Protein AF-A0AAQ4EFE5-F1 (afdb_monomer)

Foldseek 3Di:
DDPVVLVVVVVVCVVVVVDDDPVPCLDPVNVLCQLVVNDDDDDDDPLPPVLSCQVCLVVCVPSAAHEDDPDDSDDDDDDDDDDPPPDVVVVVVVVVVVVVCVVVCVVVVVSVVPGDDDSHRHDDPVCVVDPPCPPDDVVNCVVVVVVVVVVVVVVVVVVVVVVVVVVVVVVVD

Secondary structure (DSSP, 8-state):
--HHHHHHHHHHHHHTT----HHHHT-HHHHHHHHTTS----S-IIIIIHHHHHHHHHHHTTT--B---S--S----------TTS-HHHHHHHHHHHHHHHHTTHHHHHHHHHS--S---B--TTTTTTTT-----GGGGHHHHHHHHHHHHHHHHHHHHHHHHHHHHHH--

Organism: Amblyomma americanum (NCBI:txid6943)

Radius of gyration: 31.58 Å; Cα contacts (8 Å, |Δi|>4): 73; chains: 1; bounding box: 44×41×114 Å

pLDDT: mean 84.11, std 12.82, range [44.09, 97.25]

Solvent-accessible surface area (backbone atoms only — not comparable to full-atom values): 10813 Å² total; per-residue (Å²): 114,58,74,66,60,43,52,53,52,51,52,49,34,62,75,68,63,64,78,65,56,81,88,60,55,85,32,72,67,50,56,48,32,37,61,72,68,73,47,81,88,90,68,64,56,88,70,55,48,51,41,53,49,38,69,50,23,81,82,44,68,90,69,56,59,48,78,79,76,88,76,59,79,71,86,85,79,94,71,90,85,75,62,95,85,51,58,69,66,60,53,47,54,50,51,55,50,51,48,50,36,55,79,69,42,50,54,62,51,50,55,56,69,76,39,70,72,91,61,75,48,48,63,56,90,69,56,75,79,56,93,79,66,75,78,81,47,73,76,78,46,44,66,59,54,54,52,51,52,51,53,52,52,52,53,50,51,51,51,50,51,49,52,51,50,53,50,49,56,68,73,76,109

Sequence (173 aa):
MGHESYLAVYDQVRRTGGELHPTEIYTESNFRDVLERKAVMLQEEKGTLEDQVRRNCPAYMGQGFFYFSEESLGTLVFAWVARKDFDPIIHREMNDRVRWLVDTGLVDFFMRDVSPGPNECWLRRGDKSGIDGRMLHFEDLESVFVLYTLLLQFAFAAFLLECLGAAFAKCCG

Structure (mmCIF, N/CA/C/O backbone):
data_AF-A0AAQ4EFE5-F1
#
_entry.id   AF-A0AAQ4EFE5-F1
#
loop_
_atom_site.group_PDB
_atom_site.id
_atom_site.type_symbol
_atom_site.label_atom_id
_atom_site.label_alt_id
_atom_site.label_comp_id
_atom_site.label_asym_id
_atom_site.label_entity_id
_atom_site.label_seq_id
_atom_site.pdbx_PDB_ins_code
_atom_site.Cartn_x
_atom_site.Cartn_y
_atom_site.Cartn_z
_atom_site.occupancy
_atom_site.B_iso_or_equiv
_atom_site.auth_seq_id
_atom_site.auth_comp_id
_atom_site.auth_asym_id
_atom_site.auth_atom_id
_atom_site.pdbx_PDB_model_num
ATOM 1 N N . MET A 1 1 ? 16.464 -2.752 3.377 1.00 59.06 1 MET A N 1
ATOM 2 C CA . MET A 1 1 ? 16.385 -4.158 3.819 1.00 59.06 1 MET A CA 1
ATOM 3 C C . MET A 1 1 ? 17.484 -4.959 3.114 1.00 59.06 1 MET A C 1
ATOM 5 O O . MET A 1 1 ? 17.806 -4.623 1.980 1.00 59.06 1 MET A O 1
ATOM 9 N N . GLY A 1 2 ? 18.133 -5.914 3.787 1.00 74.50 2 GLY A N 1
ATOM 10 C CA . GLY A 1 2 ? 19.222 -6.715 3.204 1.00 74.50 2 GLY A CA 1
ATOM 11 C C . GLY A 1 2 ? 18.706 -7.858 2.320 1.00 74.50 2 GLY A C 1
ATOM 12 O O . GLY A 1 2 ? 17.571 -8.300 2.487 1.00 74.50 2 GLY A O 1
ATOM 13 N N . HIS A 1 3 ? 19.543 -8.354 1.402 1.00 77.62 3 HIS A N 1
ATOM 14 C CA . HIS A 1 3 ? 19.218 -9.468 0.494 1.00 77.62 3 HIS A CA 1
ATOM 15 C C . HIS A 1 3 ? 18.703 -10.719 1.235 1.00 77.62 3 HIS A C 1
ATOM 17 O O . HIS A 1 3 ? 17.785 -11.385 0.766 1.00 77.62 3 HIS A O 1
ATOM 23 N N . GLU A 1 4 ? 19.233 -10.994 2.427 1.00 84.00 4 GLU A N 1
ATOM 24 C CA . GLU A 1 4 ? 18.839 -12.140 3.257 1.00 84.00 4 GLU A CA 1
ATOM 25 C C . GLU A 1 4 ? 17.388 -12.062 3.751 1.00 84.00 4 GLU A C 1
ATOM 27 O O . GLU A 1 4 ? 16.676 -13.063 3.732 1.00 84.00 4 GLU A O 1
ATOM 32 N N . SER A 1 5 ? 16.911 -10.877 4.145 1.00 83.50 5 SER A N 1
ATOM 33 C CA . SER A 1 5 ? 15.529 -10.700 4.611 1.00 83.50 5 SER A CA 1
ATOM 34 C C . SER A 1 5 ? 14.526 -10.897 3.476 1.00 83.50 5 SER A C 1
ATOM 36 O O . SER A 1 5 ? 13.475 -11.497 3.682 1.00 83.50 5 SER A O 1
ATOM 38 N N . TYR A 1 6 ? 14.868 -10.443 2.266 1.00 84.75 6 TYR A N 1
ATOM 39 C CA . TYR A 1 6 ? 14.053 -10.689 1.078 1.00 84.75 6 TYR A CA 1
ATOM 40 C C . TYR A 1 6 ? 13.916 -12.190 0.801 1.00 84.75 6 TYR A C 1
ATOM 42 O O . TYR A 1 6 ? 12.803 -12.677 0.614 1.00 84.75 6 TYR A O 1
ATOM 50 N N . LEU A 1 7 ? 15.029 -12.931 0.829 1.00 89.19 7 LEU A N 1
ATOM 51 C CA . LEU A 1 7 ? 15.014 -14.381 0.623 1.00 89.19 7 LEU A CA 1
ATOM 52 C C . LEU A 1 7 ? 14.191 -15.100 1.697 1.00 89.19 7 LEU A C 1
ATOM 54 O O . LEU A 1 7 ? 13.424 -15.997 1.366 1.00 89.19 7 LEU A O 1
ATOM 58 N N . ALA A 1 8 ? 14.288 -14.672 2.958 1.00 90.88 8 ALA A N 1
ATOM 59 C CA . ALA A 1 8 ? 13.497 -15.243 4.045 1.00 90.88 8 ALA A CA 1
ATOM 60 C C . ALA A 1 8 ? 11.984 -15.050 3.834 1.00 90.88 8 ALA A C 1
ATOM 62 O O . ALA A 1 8 ? 11.212 -15.996 3.999 1.00 90.88 8 ALA A O 1
ATOM 63 N N . VAL A 1 9 ? 11.559 -13.848 3.429 1.00 88.62 9 VAL A N 1
ATOM 64 C CA . VAL A 1 9 ? 10.150 -13.567 3.112 1.00 88.62 9 VAL A CA 1
ATOM 65 C C . VAL A 1 9 ? 9.703 -14.368 1.891 1.00 88.62 9 VAL A C 1
ATOM 67 O O . VAL A 1 9 ? 8.632 -14.971 1.912 1.00 88.62 9 VAL A O 1
ATOM 70 N N . TYR A 1 10 ? 10.528 -14.429 0.846 1.00 89.88 10 TYR A N 1
ATOM 71 C CA . TYR A 1 10 ? 10.220 -15.192 -0.360 1.00 89.88 10 TYR A CA 1
ATOM 72 C C . TYR A 1 10 ? 10.064 -16.694 -0.071 1.00 89.88 10 TYR A C 1
ATOM 74 O O . TYR A 1 10 ? 9.098 -17.321 -0.507 1.00 89.88 10 TYR A O 1
ATOM 82 N N . ASP A 1 11 ? 10.952 -17.268 0.741 1.00 93.75 11 ASP A N 1
ATOM 83 C CA . ASP A 1 11 ? 10.847 -18.657 1.187 1.00 93.75 11 ASP A CA 1
ATOM 84 C C . ASP A 1 11 ? 9.572 -18.905 1.996 1.00 93.75 11 ASP A C 1
ATOM 86 O O . ASP A 1 11 ? 8.938 -19.952 1.845 1.00 93.75 11 ASP A O 1
ATOM 90 N N . GLN A 1 12 ? 9.170 -17.954 2.841 1.00 91.94 12 GLN A N 1
ATOM 91 C CA . GLN A 1 12 ? 7.917 -18.047 3.582 1.00 91.94 12 GLN A CA 1
ATOM 92 C C . GLN A 1 12 ? 6.713 -18.069 2.635 1.00 91.94 12 GLN A C 1
ATOM 94 O O . GLN A 1 12 ? 5.880 -18.964 2.766 1.00 91.94 12 GLN A O 1
ATOM 99 N N . VAL A 1 13 ? 6.662 -17.165 1.651 1.00 92.12 13 VAL A N 1
ATOM 100 C CA . VAL A 1 13 ? 5.598 -17.123 0.632 1.00 92.12 13 VAL A CA 1
ATOM 101 C C . VAL A 1 13 ? 5.497 -18.458 -0.106 1.00 92.12 13 VAL A C 1
ATOM 103 O O . VAL A 1 13 ? 4.403 -19.003 -0.253 1.00 92.12 13 VAL A O 1
ATOM 106 N N . ARG A 1 14 ? 6.633 -19.038 -0.509 1.00 93.44 14 ARG A N 1
ATOM 107 C CA . ARG A 1 14 ? 6.655 -20.347 -1.175 1.00 93.44 14 ARG A CA 1
ATOM 108 C C . ARG A 1 14 ? 6.153 -21.474 -0.278 1.00 93.44 14 ARG A C 1
ATOM 110 O O . ARG A 1 14 ? 5.395 -22.323 -0.739 1.00 93.44 14 ARG A O 1
ATOM 117 N N . ARG A 1 15 ? 6.560 -21.500 0.996 1.00 94.12 15 ARG A N 1
ATOM 118 C CA . ARG A 1 15 ? 6.137 -22.536 1.958 1.00 94.12 15 ARG A CA 1
ATOM 119 C C . ARG A 1 15 ? 4.647 -22.472 2.269 1.00 94.12 15 ARG A C 1
ATOM 121 O O . ARG A 1 15 ? 4.043 -23.517 2.483 1.00 94.12 15 ARG A O 1
ATOM 128 N N . THR A 1 16 ? 4.065 -21.276 2.302 1.00 91.00 16 THR A N 1
ATOM 129 C CA . THR A 1 16 ? 2.635 -21.088 2.581 1.00 91.00 16 THR A CA 1
ATOM 130 C C . THR A 1 16 ? 1.762 -21.145 1.329 1.00 91.00 16 THR A C 1
ATOM 132 O O . THR A 1 16 ? 0.553 -20.991 1.451 1.00 91.00 16 THR A O 1
ATOM 135 N N . GLY A 1 17 ? 2.342 -21.341 0.137 1.00 89.44 17 GLY A N 1
ATOM 136 C CA . GLY A 1 17 ? 1.594 -21.288 -1.123 1.00 89.44 17 GLY A CA 1
ATOM 137 C C . GLY A 1 17 ? 0.971 -19.913 -1.382 1.00 89.44 17 GLY A C 1
ATOM 138 O O . GLY A 1 17 ? -0.107 -19.829 -1.952 1.00 89.44 17 GLY A O 1
ATOM 139 N N . GLY A 1 18 ? 1.622 -18.840 -0.921 1.00 88.88 18 GLY A N 1
ATOM 140 C CA . GLY A 1 18 ? 1.111 -17.468 -1.007 1.00 88.88 18 GLY A CA 1
ATOM 141 C C . GLY A 1 18 ? 1.285 -16.803 -2.376 1.00 88.88 18 GLY A C 1
ATOM 142 O O . GLY A 1 18 ? 0.922 -15.640 -2.530 1.00 88.88 18 GLY A O 1
ATOM 143 N N . GLU A 1 19 ? 1.864 -17.499 -3.357 1.00 91.25 19 GLU A N 1
ATOM 144 C CA . GLU A 1 19 ? 1.934 -17.013 -4.736 1.00 91.25 19 GLU A CA 1
ATOM 145 C C . GLU A 1 19 ? 0.552 -17.149 -5.388 1.00 91.25 19 GLU A C 1
ATOM 147 O O . GLU A 1 19 ? 0.050 -18.255 -5.578 1.00 91.25 19 GLU A O 1
ATOM 152 N N . LEU A 1 20 ? -0.059 -16.016 -5.728 1.00 89.75 20 LEU A N 1
ATOM 153 C CA . LEU A 1 20 ? -1.380 -15.948 -6.351 1.00 89.75 20 LEU A CA 1
ATOM 154 C C . LEU A 1 20 ? -1.283 -15.342 -7.750 1.00 89.75 20 LEU A C 1
ATOM 156 O O . LEU A 1 20 ? -0.446 -14.470 -8.007 1.00 89.75 20 LEU A O 1
ATOM 160 N N . HIS A 1 21 ? -2.172 -15.761 -8.653 1.00 88.62 21 HIS A N 1
ATOM 161 C CA . HIS A 1 21 ? -2.272 -15.128 -9.964 1.00 88.62 21 HIS A CA 1
ATOM 162 C C . HIS A 1 21 ? -2.773 -13.677 -9.808 1.00 88.62 21 HIS A C 1
ATOM 164 O O . HIS A 1 21 ? -3.626 -13.429 -8.955 1.00 88.62 21 HIS A O 1
ATOM 170 N N . PRO A 1 22 ? -2.334 -12.700 -10.631 1.00 81.88 22 PRO A N 1
ATOM 171 C CA . PRO A 1 22 ? -2.746 -11.297 -10.484 1.00 81.88 22 PRO A CA 1
ATOM 172 C C . PRO A 1 22 ? -4.262 -11.060 -10.414 1.00 81.88 22 PRO A C 1
ATOM 174 O O . PRO A 1 22 ? -4.717 -10.153 -9.723 1.00 81.88 22 PRO A O 1
ATOM 177 N N . THR A 1 23 ? -5.053 -11.896 -11.090 1.00 85.69 23 THR A N 1
ATOM 178 C CA . THR A 1 23 ? -6.527 -11.836 -11.068 1.00 85.69 23 THR A CA 1
ATOM 179 C C . THR A 1 23 ? -7.149 -12.331 -9.762 1.00 85.69 23 THR A C 1
ATOM 181 O O . THR A 1 23 ? -8.320 -12.073 -9.513 1.00 85.69 23 THR A O 1
ATOM 184 N N . GLU A 1 24 ? -6.396 -13.064 -8.946 1.00 89.81 24 GLU A N 1
ATOM 185 C CA . GLU A 1 24 ? -6.853 -13.685 -7.699 1.00 89.81 24 GLU A CA 1
ATOM 186 C C . GLU A 1 24 ? -6.416 -12.890 -6.465 1.00 89.81 24 GLU A C 1
ATOM 188 O O . GLU A 1 24 ? -7.036 -13.016 -5.412 1.00 89.81 24 GLU A O 1
ATOM 193 N N . ILE A 1 25 ? -5.384 -12.044 -6.587 1.00 91.31 25 ILE A N 1
ATOM 194 C CA . ILE A 1 25 ? -4.834 -11.252 -5.475 1.00 91.31 25 ILE A CA 1
ATOM 195 C C . ILE A 1 25 ? -5.897 -10.315 -4.894 1.00 91.31 25 ILE A C 1
ATOM 197 O O . ILE A 1 25 ? -6.128 -10.328 -3.686 1.00 91.31 25 ILE A O 1
ATOM 201 N N . TYR A 1 26 ? -6.569 -9.539 -5.747 1.00 90.88 26 TYR A N 1
ATOM 202 C CA . TYR A 1 26 ? -7.501 -8.475 -5.351 1.00 90.88 26 TYR A CA 1
ATOM 203 C C . TYR A 1 26 ? -8.957 -8.953 -5.303 1.00 90.88 26 TYR A C 1
ATOM 205 O O . TYR A 1 26 ? -9.862 -8.312 -5.832 1.00 90.88 26 TYR A O 1
ATOM 213 N N . THR A 1 27 ? -9.179 -10.114 -4.694 1.00 92.31 27 THR A N 1
ATOM 214 C CA . THR A 1 27 ? -10.516 -10.675 -4.471 1.00 92.31 27 THR A CA 1
ATOM 215 C C . THR A 1 27 ? -11.088 -10.223 -3.133 1.00 92.31 27 THR A C 1
ATOM 217 O O . THR A 1 27 ? -10.354 -9.863 -2.209 1.00 92.31 27 THR A O 1
ATOM 220 N N . GLU A 1 28 ? -12.416 -10.268 -3.006 1.00 91.69 28 GLU A N 1
ATOM 221 C CA . GLU A 1 28 ? -13.095 -9.891 -1.763 1.00 91.69 28 GLU A CA 1
ATOM 222 C C . GLU A 1 28 ? -12.635 -10.730 -0.566 1.00 91.69 28 GLU A C 1
ATOM 224 O O . GLU A 1 28 ? -12.393 -10.193 0.516 1.00 91.69 28 GLU A O 1
ATOM 229 N N . SER A 1 29 ? -12.451 -12.037 -0.775 1.00 93.12 29 SER A N 1
ATOM 230 C CA . SER A 1 29 ? -11.949 -12.948 0.255 1.00 93.12 29 SER A CA 1
ATOM 231 C C . SER A 1 29 ? -10.590 -12.504 0.786 1.00 93.12 29 SER A C 1
ATOM 233 O O . SER A 1 29 ? -10.408 -12.414 1.995 1.00 93.12 29 SER A O 1
ATOM 235 N N . ASN A 1 30 ? -9.664 -12.138 -0.101 1.00 93.44 30 ASN A N 1
ATOM 236 C CA . ASN A 1 30 ? -8.311 -11.775 0.304 1.00 93.44 30 ASN A CA 1
ATOM 237 C C . ASN A 1 30 ? -8.267 -10.419 1.013 1.00 93.44 30 ASN A C 1
ATOM 239 O O . ASN A 1 30 ? -7.543 -10.263 1.993 1.00 93.44 30 ASN A O 1
ATOM 243 N N . PHE A 1 31 ? -9.049 -9.434 0.558 1.00 93.00 31 PHE A N 1
ATOM 244 C CA . PHE A 1 31 ? -9.170 -8.160 1.273 1.00 93.00 31 PHE A CA 1
ATOM 245 C C . PHE A 1 31 ? -9.747 -8.355 2.677 1.00 93.00 31 PHE A C 1
ATOM 247 O O . PHE A 1 31 ? -9.256 -7.748 3.630 1.00 93.00 31 PHE A O 1
ATOM 254 N N . ARG A 1 32 ? -10.742 -9.236 2.821 1.00 92.94 32 ARG A N 1
ATOM 255 C CA . ARG A 1 32 ? -11.310 -9.584 4.123 1.00 92.94 32 ARG A CA 1
ATOM 256 C C . ARG A 1 32 ? -10.289 -10.274 5.022 1.00 92.94 32 ARG A C 1
ATOM 258 O O . ARG A 1 32 ? -10.137 -9.868 6.169 1.00 92.94 32 ARG A O 1
ATOM 265 N N . ASP A 1 33 ? -9.534 -11.236 4.500 1.00 93.88 33 ASP A N 1
ATOM 266 C CA . ASP A 1 33 ? -8.477 -11.909 5.260 1.00 93.88 33 ASP A CA 1
ATOM 267 C C . ASP A 1 33 ? -7.390 -10.931 5.734 1.00 93.88 33 ASP A C 1
ATOM 269 O O . ASP A 1 33 ? -6.856 -11.083 6.835 1.00 93.88 33 ASP A O 1
ATOM 273 N N . VAL A 1 34 ? -7.086 -9.888 4.953 1.00 93.19 34 VAL A N 1
ATOM 274 C CA . VAL A 1 34 ? -6.186 -8.804 5.381 1.00 93.19 34 VAL A CA 1
ATOM 275 C C . VAL A 1 34 ? -6.802 -7.978 6.515 1.00 93.19 34 VAL A C 1
ATOM 277 O O . VAL A 1 34 ? -6.137 -7.745 7.526 1.00 93.19 34 VAL A O 1
ATOM 280 N N . LEU A 1 35 ? -8.067 -7.564 6.395 1.00 91.62 35 LEU A N 1
ATOM 281 C CA . LEU A 1 35 ? -8.764 -6.792 7.437 1.00 91.62 35 LEU A CA 1
ATOM 282 C C . LEU A 1 35 ? -8.908 -7.581 8.749 1.00 91.62 35 LEU A C 1
ATOM 284 O O . LEU A 1 35 ? -8.750 -7.026 9.837 1.00 91.62 35 LEU A O 1
ATOM 288 N N . GLU A 1 36 ? -9.125 -8.890 8.648 1.00 92.44 36 GLU A N 1
ATOM 289 C CA . GLU A 1 36 ? -9.201 -9.823 9.775 1.00 92.44 36 GLU A CA 1
ATOM 290 C C . GLU A 1 36 ? -7.820 -10.243 10.313 1.00 92.44 36 GLU A C 1
ATOM 292 O O . GLU A 1 36 ? -7.738 -11.059 11.233 1.00 92.44 36 GLU A O 1
ATOM 297 N N . ARG A 1 37 ? -6.726 -9.677 9.778 1.00 91.00 37 ARG A N 1
ATOM 298 C CA . ARG A 1 37 ? -5.331 -9.954 10.175 1.00 91.00 37 ARG A CA 1
ATOM 299 C C . ARG A 1 37 ? -4.910 -11.418 9.994 1.00 91.00 37 ARG A C 1
ATOM 301 O O . ARG A 1 37 ? -4.013 -11.896 10.688 1.00 91.00 37 ARG A O 1
ATOM 308 N N . LYS A 1 38 ? -5.550 -12.132 9.069 1.00 93.00 38 LYS A N 1
ATOM 309 C CA . LYS A 1 38 ? -5.239 -13.521 8.698 1.00 93.00 38 LYS A CA 1
ATOM 310 C C . LYS A 1 38 ? -4.225 -13.608 7.561 1.00 93.00 38 LYS A C 1
ATOM 312 O O . LYS A 1 38 ? -3.509 -14.601 7.466 1.00 93.00 38 LYS A O 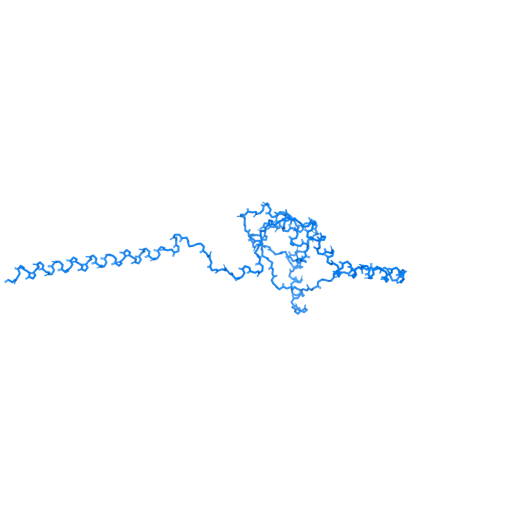1
ATOM 317 N N . ALA A 1 39 ? -4.153 -12.576 6.724 1.00 92.31 39 ALA A N 1
ATOM 318 C CA . ALA A 1 39 ? -3.256 -12.513 5.579 1.00 92.31 39 ALA A CA 1
ATOM 319 C C . ALA A 1 39 ? -2.552 -11.154 5.472 1.00 92.31 39 ALA A C 1
ATOM 321 O O . ALA A 1 39 ? -2.977 -10.154 6.049 1.00 92.31 39 ALA A O 1
ATOM 322 N N . VAL A 1 40 ? -1.469 -11.125 4.694 1.00 91.12 40 VAL A N 1
ATOM 323 C CA . VAL A 1 40 ? -0.756 -9.906 4.301 1.00 91.12 40 VAL A CA 1
ATOM 324 C C . VAL A 1 40 ? -0.584 -9.934 2.789 1.00 91.12 40 VAL A C 1
ATOM 326 O O . VAL A 1 40 ? -0.185 -10.954 2.230 1.00 91.12 40 VAL A O 1
ATOM 329 N N . MET A 1 41 ? -0.867 -8.814 2.126 1.00 91.75 41 MET A N 1
ATOM 330 C CA . MET A 1 41 ? -0.594 -8.647 0.700 1.00 91.75 41 MET A CA 1
ATOM 331 C C . MET A 1 41 ? 0.810 -8.076 0.507 1.00 91.75 41 MET A C 1
ATOM 333 O O . MET A 1 41 ? 1.115 -6.983 0.979 1.00 91.75 41 MET A O 1
ATOM 337 N N . LEU A 1 4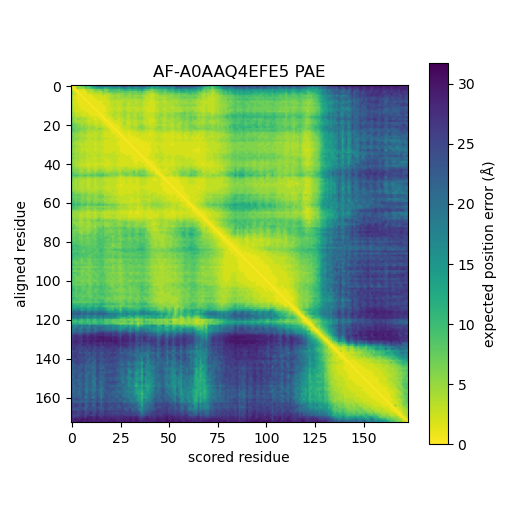2 ? 1.658 -8.815 -0.208 1.00 90.00 42 LEU A N 1
ATOM 338 C CA . LEU A 1 42 ? 2.990 -8.368 -0.607 1.00 90.00 42 LEU A CA 1
ATOM 339 C C . LEU A 1 42 ? 2.944 -7.915 -2.064 1.00 90.00 42 LEU A C 1
ATOM 341 O O . LEU A 1 42 ? 2.930 -8.741 -2.974 1.00 90.00 42 LEU A O 1
ATOM 345 N N . GLN A 1 43 ? 2.884 -6.604 -2.277 1.00 88.94 43 GLN A N 1
ATOM 346 C CA . GLN A 1 43 ? 2.799 -5.996 -3.600 1.00 88.94 43 GLN A CA 1
ATOM 347 C C . GLN A 1 43 ? 3.528 -4.655 -3.654 1.00 88.94 43 GLN A C 1
ATOM 349 O O . GLN A 1 43 ? 3.905 -4.082 -2.631 1.00 88.94 43 GLN A O 1
ATOM 354 N N . GLU A 1 44 ? 3.710 -4.169 -4.877 1.00 85.81 44 GLU A N 1
ATOM 355 C CA . GLU A 1 44 ? 4.100 -2.791 -5.150 1.00 85.81 44 GLU A CA 1
ATOM 356 C C . GLU A 1 44 ? 3.045 -1.837 -4.550 1.00 85.81 44 GLU A C 1
ATOM 358 O O . GLU A 1 44 ? 1.854 -1.921 -4.863 1.00 85.81 44 GLU A O 1
ATOM 363 N N . GLU A 1 45 ? 3.481 -0.989 -3.613 1.00 80.56 45 GLU A N 1
ATOM 364 C CA . GLU A 1 45 ? 2.599 -0.116 -2.829 1.00 80.56 45 GLU A CA 1
ATOM 365 C C . GLU A 1 45 ? 1.957 0.972 -3.705 1.00 80.56 45 GLU A C 1
ATOM 367 O O . GLU A 1 45 ? 0.732 1.126 -3.719 1.00 80.56 45 GLU A O 1
ATOM 372 N N . LYS A 1 46 ? 2.786 1.716 -4.444 1.00 76.25 46 LYS A N 1
ATOM 373 C CA . LYS A 1 46 ? 2.436 2.954 -5.137 1.00 76.25 46 LYS A CA 1
ATOM 374 C C . LYS A 1 46 ? 1.958 2.707 -6.563 1.00 76.25 46 LYS A C 1
ATOM 376 O O . LYS A 1 46 ? 2.717 2.693 -7.527 1.00 76.25 46 LYS A O 1
ATOM 381 N N . GLY A 1 47 ? 0.644 2.732 -6.709 1.00 77.31 47 GLY A N 1
ATOM 382 C CA . GLY A 1 47 ? -0.022 2.723 -8.006 1.00 77.31 47 GLY A CA 1
ATOM 383 C C . GLY A 1 47 ? -0.821 1.455 -8.217 1.00 77.31 47 GLY A C 1
ATOM 384 O O . GLY A 1 47 ? -1.926 1.551 -8.735 1.00 77.31 47 GLY A O 1
ATOM 385 N N . THR A 1 48 ? -0.338 0.301 -7.744 1.00 85.62 48 THR A N 1
ATOM 386 C CA . THR A 1 48 ? -1.119 -0.943 -7.822 1.00 85.62 48 THR A CA 1
ATOM 387 C C . THR A 1 48 ? -1.924 -1.189 -6.548 1.00 85.62 48 THR A C 1
ATOM 389 O O . THR A 1 48 ? -3.153 -1.137 -6.584 1.00 85.62 48 THR A O 1
ATOM 392 N N . LEU A 1 49 ? -1.271 -1.444 -5.406 1.00 87.94 49 LEU A N 1
ATOM 393 C CA . LEU A 1 49 ? -1.983 -1.826 -4.181 1.00 87.94 49 LEU A CA 1
ATOM 394 C C . LEU A 1 49 ? -2.866 -0.689 -3.646 1.00 87.94 49 LEU A C 1
ATOM 396 O O . LEU A 1 49 ? -4.026 -0.929 -3.313 1.00 87.94 49 LEU A O 1
ATOM 400 N N . GLU A 1 50 ? -2.357 0.545 -3.612 1.00 85.69 50 GLU A N 1
ATOM 401 C CA . GLU A 1 50 ? -3.142 1.721 -3.208 1.00 85.69 50 GLU A CA 1
ATOM 402 C C . GLU A 1 50 ? -4.390 1.932 -4.081 1.00 85.69 50 GLU A C 1
ATOM 404 O O . GLU A 1 50 ? -5.475 2.180 -3.553 1.00 85.69 50 GLU A O 1
ATOM 409 N N . ASP A 1 51 ? -4.266 1.812 -5.407 1.00 86.12 51 ASP A N 1
ATOM 410 C CA . ASP A 1 51 ? -5.392 1.974 -6.338 1.00 86.12 51 ASP A CA 1
ATOM 411 C C . ASP A 1 51 ? -6.443 0.877 -6.131 1.00 86.12 51 ASP A C 1
ATOM 413 O O . ASP A 1 51 ? -7.637 1.169 -6.039 1.00 86.12 51 ASP A O 1
ATOM 417 N N . GLN A 1 52 ? -6.008 -0.375 -5.963 1.00 89.25 52 GLN A N 1
ATOM 418 C CA . GLN A 1 52 ? -6.906 -1.501 -5.706 1.00 89.25 52 GLN A CA 1
ATOM 419 C C . GLN A 1 52 ? -7.646 -1.351 -4.378 1.00 89.25 52 GLN A C 1
ATOM 421 O O . GLN A 1 52 ? -8.864 -1.543 -4.330 1.00 89.25 52 GLN A O 1
ATOM 426 N N . VAL A 1 53 ? -6.955 -0.945 -3.311 1.00 89.19 53 VAL A N 1
ATOM 427 C CA . VAL A 1 53 ? -7.612 -0.638 -2.037 1.00 89.19 53 VAL A CA 1
ATOM 428 C C . VAL A 1 53 ? -8.611 0.504 -2.226 1.00 89.19 53 VAL A C 1
ATOM 430 O O . VAL A 1 53 ? -9.750 0.386 -1.783 1.00 89.19 53 VAL A O 1
ATOM 433 N N . ARG A 1 54 ? -8.245 1.580 -2.936 1.00 87.00 54 ARG A N 1
ATOM 434 C CA . ARG A 1 54 ? -9.132 2.735 -3.146 1.00 87.00 54 ARG A CA 1
ATOM 435 C C . ARG A 1 54 ? -10.394 2.382 -3.928 1.00 87.00 54 ARG A C 1
ATOM 437 O O . ARG A 1 54 ? -11.481 2.819 -3.556 1.00 87.00 54 ARG A O 1
ATOM 444 N N . ARG A 1 55 ? -10.274 1.569 -4.981 1.00 86.56 55 ARG A N 1
ATOM 445 C CA . ARG A 1 55 ? -11.414 1.102 -5.791 1.00 86.56 55 ARG A CA 1
ATOM 446 C C . ARG A 1 55 ? -12.388 0.264 -4.975 1.00 86.56 55 ARG A C 1
ATOM 448 O O . ARG A 1 55 ? -13.595 0.433 -5.113 1.00 86.56 55 ARG A O 1
ATOM 455 N N . ASN A 1 56 ? -11.868 -0.610 -4.118 1.00 87.88 56 ASN A N 1
ATOM 456 C CA . ASN A 1 56 ? -12.687 -1.519 -3.318 1.00 87.88 56 ASN A CA 1
ATOM 457 C C . ASN A 1 56 ? -13.100 -0.930 -1.960 1.00 87.88 56 ASN A C 1
ATOM 459 O O . ASN A 1 56 ? -13.920 -1.503 -1.249 1.00 87.88 56 ASN A O 1
ATOM 463 N N . CYS A 1 57 ? -12.581 0.246 -1.620 1.00 86.44 57 CYS A N 1
ATOM 464 C CA . CYS A 1 57 ? -12.794 0.922 -0.353 1.00 86.44 57 CYS A CA 1
ATOM 465 C C . CYS A 1 57 ? -14.262 1.054 0.085 1.00 86.44 57 CYS A C 1
ATOM 467 O O . CYS A 1 57 ? -14.558 0.754 1.245 1.00 86.44 57 CYS A O 1
ATOM 469 N N . PRO A 1 58 ? -15.211 1.430 -0.801 1.00 87.69 58 PRO A N 1
ATOM 470 C CA . PRO A 1 58 ? -16.616 1.546 -0.415 1.00 87.69 58 PRO A CA 1
ATOM 471 C C . PRO A 1 58 ? -17.219 0.241 0.124 1.00 87.69 58 PRO A C 1
ATOM 473 O O . PRO A 1 58 ? -18.096 0.294 0.980 1.00 87.69 58 PRO A O 1
ATOM 476 N N . ALA A 1 59 ? -16.741 -0.923 -0.334 1.00 87.75 59 ALA A N 1
ATOM 477 C CA . ALA A 1 59 ? -17.238 -2.224 0.115 1.00 87.75 59 ALA A CA 1
ATOM 478 C C . ALA A 1 59 ? -16.784 -2.583 1.541 1.00 87.75 59 ALA A C 1
ATOM 480 O O . ALA A 1 59 ? -17.446 -3.373 2.212 1.00 87.75 59 ALA A O 1
ATOM 481 N N . TYR A 1 60 ? -15.688 -1.986 2.020 1.00 86.56 60 TYR A N 1
ATOM 482 C CA . TYR A 1 60 ? -15.083 -2.303 3.319 1.00 86.56 60 TYR A CA 1
ATOM 483 C C . TYR A 1 60 ? -15.224 -1.188 4.358 1.00 86.56 60 TYR A C 1
ATOM 485 O O . TYR A 1 60 ? -14.684 -1.300 5.461 1.00 86.56 60 TYR A O 1
ATOM 493 N N . MET A 1 61 ? -15.956 -0.114 4.046 1.00 82.62 61 MET A N 1
ATOM 494 C CA . MET A 1 61 ? -16.212 0.960 5.006 1.00 82.62 61 MET A CA 1
ATOM 495 C C . MET A 1 61 ? -16.842 0.405 6.292 1.00 82.62 61 MET A C 1
ATOM 497 O O . MET A 1 61 ? -17.834 -0.319 6.256 1.00 82.62 61 MET A O 1
ATOM 501 N N . GLY A 1 62 ? -16.243 0.742 7.438 1.00 81.88 62 GLY A N 1
ATOM 502 C CA . GLY A 1 62 ? -16.687 0.285 8.760 1.00 81.88 62 GLY A CA 1
ATOM 503 C C . GLY A 1 62 ? -16.203 -1.110 9.176 1.00 81.88 62 GLY A C 1
ATOM 504 O O . GLY A 1 62 ? -16.431 -1.494 10.318 1.00 81.88 62 GLY A O 1
ATOM 505 N N . GLN A 1 63 ? -15.510 -1.852 8.304 1.00 86.31 63 GLN A N 1
ATOM 506 C CA . GLN A 1 63 ? -14.951 -3.176 8.632 1.00 86.31 63 GLN A CA 1
ATOM 507 C C . GLN A 1 63 ? -13.515 -3.102 9.177 1.00 86.31 63 GLN A C 1
ATOM 509 O O . GLN A 1 63 ? -13.013 -4.066 9.748 1.00 86.31 63 GLN A O 1
ATOM 514 N N . GLY A 1 64 ? -12.854 -1.954 9.021 1.00 84.12 64 GLY A N 1
ATOM 515 C CA . GLY A 1 64 ? -11.496 -1.714 9.491 1.00 84.12 64 GLY A CA 1
ATOM 516 C C . GLY A 1 64 ? -10.739 -0.766 8.570 1.00 84.12 64 GLY A C 1
ATOM 517 O O . GLY A 1 64 ? -11.323 -0.143 7.683 1.00 84.12 64 GLY A O 1
ATOM 518 N N . PHE A 1 65 ? -9.429 -0.674 8.790 1.00 87.19 65 PHE A N 1
ATOM 519 C CA . PHE A 1 65 ? -8.522 0.098 7.949 1.00 87.19 65 PHE A CA 1
ATOM 520 C C . PHE A 1 65 ? -7.402 -0.793 7.430 1.00 87.19 65 PHE A C 1
ATOM 522 O O . PHE A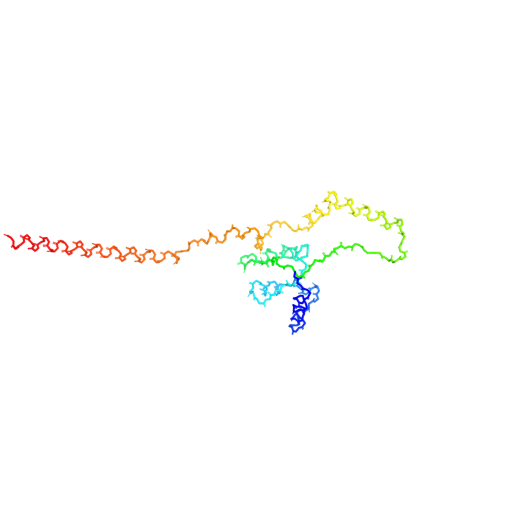 1 65 ? -6.836 -1.592 8.180 1.00 87.19 65 PHE A O 1
ATOM 529 N N . PHE A 1 66 ? -7.042 -0.608 6.164 1.00 89.50 66 PHE A N 1
ATOM 530 C CA . PHE A 1 66 ? -5.822 -1.180 5.614 1.00 89.50 66 PHE A CA 1
ATOM 531 C C . PHE A 1 66 ? -4.598 -0.438 6.165 1.00 89.50 66 PHE A C 1
ATOM 533 O O . PHE A 1 66 ? -4.610 0.782 6.348 1.00 89.50 66 PHE A O 1
ATOM 540 N N . TYR A 1 67 ? -3.532 -1.186 6.436 1.00 87.38 67 TYR A N 1
ATOM 541 C CA . TYR A 1 67 ? -2.252 -0.641 6.871 1.00 87.38 67 TYR A CA 1
ATOM 542 C C . TYR A 1 67 ? -1.179 -0.980 5.842 1.00 87.38 67 TYR A C 1
ATOM 544 O O . TYR A 1 67 ? -0.987 -2.146 5.499 1.00 87.38 67 TYR A O 1
ATOM 552 N N . PHE A 1 68 ? -0.465 0.044 5.386 1.00 86.75 68 PHE A N 1
ATOM 553 C CA . PHE A 1 68 ? 0.679 -0.101 4.498 1.00 86.75 68 PHE A CA 1
ATOM 554 C C . PHE A 1 68 ? 1.964 -0.060 5.323 1.00 86.75 68 PHE A C 1
ATOM 556 O O . PHE A 1 68 ? 2.179 0.864 6.110 1.00 86.75 68 PHE A O 1
ATOM 563 N N . SER A 1 69 ? 2.817 -1.072 5.153 1.00 84.00 69 SER A N 1
ATOM 564 C CA . SER A 1 69 ? 4.108 -1.131 5.843 1.00 84.00 69 SER A CA 1
ATOM 565 C C . SER A 1 69 ? 4.994 0.064 5.468 1.00 84.00 69 SER A C 1
ATOM 567 O O . SER A 1 69 ? 4.997 0.540 4.333 1.00 84.00 69 SER A O 1
ATOM 569 N N . GLU A 1 70 ? 5.782 0.556 6.422 1.00 81.06 70 GLU A N 1
ATOM 570 C CA . GLU A 1 70 ? 6.840 1.541 6.148 1.00 81.06 70 GLU A CA 1
ATOM 571 C C . GLU A 1 70 ? 8.104 0.889 5.601 1.00 81.06 70 GLU A C 1
ATOM 573 O O . GLU A 1 70 ? 8.896 1.532 4.912 1.00 81.06 70 GLU A O 1
ATOM 578 N N . GLU A 1 71 ? 8.287 -0.394 5.896 1.00 81.44 71 GLU A N 1
ATOM 579 C CA . GLU A 1 71 ? 9.416 -1.153 5.401 1.00 81.44 71 GLU A CA 1
ATOM 580 C C . GLU A 1 71 ? 9.109 -1.685 4.007 1.00 81.44 71 GLU A C 1
ATOM 582 O O . GLU A 1 71 ? 8.162 -2.447 3.807 1.00 81.44 71 GLU A O 1
ATOM 587 N N . SER A 1 72 ? 9.954 -1.302 3.053 1.00 79.62 72 SER A N 1
ATOM 588 C CA . SER A 1 72 ? 9.964 -1.884 1.719 1.00 79.62 72 SER A CA 1
ATOM 589 C C . SER A 1 72 ? 10.946 -3.056 1.650 1.00 79.62 72 SER A C 1
ATOM 591 O O . SER A 1 72 ? 12.093 -2.961 2.106 1.00 79.62 72 SER A O 1
ATOM 593 N N . LEU A 1 73 ? 10.498 -4.151 1.029 1.00 81.69 73 LEU A N 1
ATOM 594 C CA . LEU A 1 73 ? 11.341 -5.303 0.696 1.00 81.69 73 LEU A CA 1
ATOM 595 C C . LEU A 1 73 ? 12.329 -4.977 -0.436 1.00 81.69 73 LEU A C 1
ATOM 597 O O . LEU A 1 73 ? 13.396 -5.582 -0.520 1.00 81.69 73 LEU A O 1
ATOM 601 N N . GLY A 1 74 ? 11.988 -4.017 -1.299 1.00 79.12 74 GLY A N 1
ATOM 602 C CA . GLY A 1 74 ? 12.794 -3.622 -2.446 1.00 79.12 74 GLY A CA 1
ATOM 603 C C . GLY A 1 74 ? 12.140 -2.521 -3.277 1.00 79.12 74 GLY A C 1
ATOM 604 O O . GLY A 1 74 ? 10.933 -2.292 -3.216 1.00 79.12 74 GLY A O 1
ATOM 605 N N . THR A 1 75 ? 12.951 -1.839 -4.078 1.00 77.62 75 THR A N 1
ATOM 606 C CA . THR A 1 75 ? 12.469 -0.809 -5.002 1.00 77.62 75 THR A CA 1
ATOM 607 C C . THR A 1 75 ? 12.321 -1.410 -6.389 1.00 77.62 75 THR A C 1
ATOM 609 O O . THR A 1 75 ? 13.304 -1.855 -6.982 1.00 77.62 75 THR A O 1
ATOM 612 N N . LEU A 1 76 ? 11.100 -1.393 -6.916 1.00 79.00 76 LEU A N 1
ATOM 613 C CA . LEU A 1 76 ? 10.850 -1.678 -8.322 1.00 79.00 76 LEU A CA 1
ATOM 614 C C . LEU A 1 76 ? 10.982 -0.379 -9.114 1.00 79.00 76 LEU A C 1
ATOM 616 O O . LEU A 1 76 ? 10.424 0.650 -8.739 1.00 79.00 76 LEU A O 1
ATOM 620 N N . VAL A 1 77 ? 11.748 -0.425 -10.201 1.00 79.06 77 VAL A N 1
ATOM 621 C CA . VAL A 1 77 ? 11.896 0.706 -11.117 1.00 79.06 77 VAL A CA 1
ATOM 622 C C . VAL A 1 77 ? 11.097 0.396 -12.370 1.00 79.06 77 VAL A C 1
ATOM 624 O O . VAL A 1 77 ? 11.393 -0.567 -13.077 1.00 79.06 77 VAL A O 1
ATOM 627 N N . PHE A 1 78 ? 10.096 1.224 -12.654 1.00 78.12 78 PHE A N 1
ATOM 628 C CA . PHE A 1 78 ? 9.401 1.179 -13.932 1.00 78.12 78 PHE A CA 1
ATOM 629 C C . PHE A 1 78 ? 10.314 1.756 -15.012 1.00 78.12 78 PHE A C 1
ATOM 631 O O . PHE A 1 78 ? 10.694 2.926 -14.970 1.00 78.12 78 PHE A O 1
ATOM 638 N N . ALA A 1 79 ? 10.678 0.918 -15.978 1.00 85.00 79 ALA A N 1
ATOM 639 C CA . ALA A 1 79 ? 11.472 1.303 -17.131 1.00 85.00 79 ALA A CA 1
ATOM 640 C C . ALA A 1 79 ? 10.766 0.841 -18.402 1.00 85.00 79 ALA A C 1
ATOM 642 O O . ALA A 1 79 ? 10.202 -0.253 -18.454 1.00 85.00 79 ALA A O 1
ATOM 643 N N . TRP A 1 80 ? 10.820 1.668 -19.442 1.00 88.56 80 TRP A N 1
ATOM 644 C CA . TRP A 1 80 ? 10.466 1.203 -20.772 1.00 88.56 80 TRP A CA 1
ATOM 645 C C . TRP A 1 80 ? 11.646 0.399 -21.327 1.00 88.56 80 TRP A C 1
ATOM 647 O O . TRP A 1 80 ? 12.810 0.738 -21.106 1.00 88.56 80 TRP A O 1
ATOM 657 N N . VAL A 1 81 ? 11.347 -0.698 -22.012 1.00 90.56 81 VAL A N 1
ATOM 658 C CA . VAL A 1 81 ? 12.355 -1.596 -22.576 1.00 90.56 81 VAL A CA 1
ATOM 659 C C . VAL A 1 81 ? 12.097 -1.779 -24.062 1.00 90.56 81 VAL A C 1
ATOM 661 O O . VAL A 1 81 ?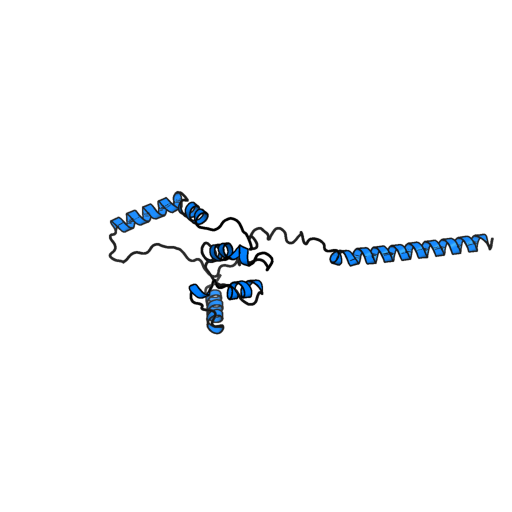 10.951 -1.841 -24.507 1.00 90.56 81 VAL A O 1
ATOM 664 N N . ALA A 1 82 ? 13.173 -1.877 -24.831 1.00 93.56 82 ALA A N 1
ATOM 665 C CA . ALA A 1 82 ? 13.140 -2.115 -26.265 1.00 93.56 82 ALA A CA 1
ATOM 666 C C . ALA A 1 82 ? 14.006 -3.321 -26.628 1.00 93.56 82 ALA A C 1
ATOM 668 O O . ALA A 1 82 ? 14.899 -3.731 -25.881 1.00 93.56 82 ALA A O 1
ATOM 669 N N . ARG A 1 83 ? 13.745 -3.893 -27.807 1.00 95.69 83 ARG A N 1
ATOM 670 C CA . ARG A 1 83 ? 14.618 -4.917 -28.384 1.00 95.69 83 ARG A CA 1
ATOM 671 C C . ARG A 1 83 ? 16.025 -4.361 -28.590 1.00 95.69 83 ARG A C 1
ATOM 673 O O . ARG A 1 83 ? 16.206 -3.179 -28.860 1.00 95.69 83 ARG A O 1
ATOM 680 N N . LYS A 1 84 ? 17.023 -5.243 -28.542 1.00 94.06 84 LYS A N 1
ATOM 681 C CA . LYS A 1 84 ? 18.431 -4.861 -28.720 1.00 94.06 84 LYS A CA 1
ATOM 682 C C . LYS A 1 84 ? 18.718 -4.211 -30.081 1.00 94.06 84 LYS A C 1
ATOM 684 O O . LYS A 1 84 ? 19.623 -3.394 -30.179 1.00 94.06 84 LYS A O 1
ATOM 689 N N . ASP A 1 85 ? 17.971 -4.588 -31.112 1.00 96.12 85 ASP A N 1
ATOM 690 C CA . ASP A 1 85 ? 18.080 -4.068 -32.477 1.00 96.12 85 ASP A CA 1
ATOM 691 C C . ASP A 1 85 ? 17.069 -2.953 -32.786 1.00 96.12 85 ASP A C 1
ATOM 693 O O . ASP A 1 85 ? 16.835 -2.628 -33.947 1.00 96.12 85 ASP A O 1
ATOM 697 N N . PHE A 1 86 ? 16.452 -2.375 -31.754 1.00 96.94 86 PHE A N 1
ATOM 698 C CA . PHE A 1 86 ? 15.573 -1.227 -31.909 1.00 96.94 86 PHE A CA 1
ATOM 699 C C . PHE A 1 86 ? 16.357 -0.012 -32.414 1.00 96.94 86 PHE A C 1
ATOM 701 O O . PHE A 1 86 ? 17.518 0.189 -32.051 1.00 96.94 86 PHE A O 1
ATOM 708 N N . ASP A 1 87 ? 15.714 0.798 -33.255 1.00 97.25 87 ASP A N 1
ATOM 709 C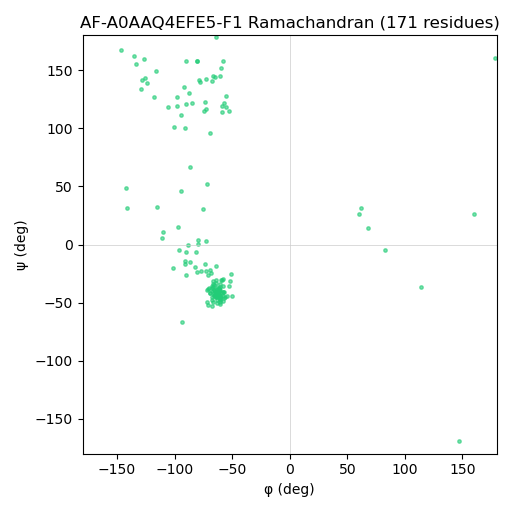 CA . ASP A 1 87 ? 16.355 1.954 -33.875 1.00 97.25 87 ASP A CA 1
ATOM 710 C C . ASP A 1 87 ? 16.910 2.908 -32.793 1.00 97.25 87 ASP A C 1
ATOM 712 O O . ASP A 1 87 ? 16.149 3.385 -31.941 1.00 97.25 87 ASP A O 1
ATOM 716 N N . PRO A 1 88 ? 18.225 3.203 -32.797 1.00 95.81 88 PRO A N 1
ATOM 717 C CA . PRO A 1 88 ? 18.853 4.006 -31.753 1.00 95.81 88 PRO A CA 1
ATOM 718 C C . PRO A 1 88 ? 18.407 5.475 -31.769 1.00 95.81 88 PRO A C 1
ATOM 720 O O . PRO A 1 88 ? 18.481 6.138 -30.732 1.00 95.81 88 PRO A O 1
ATOM 723 N N . ILE A 1 89 ? 17.950 5.990 -32.913 1.00 97.12 89 ILE A N 1
ATOM 724 C CA . ILE A 1 89 ? 17.398 7.341 -33.039 1.00 97.12 89 ILE A CA 1
ATOM 725 C C . ILE A 1 89 ? 16.039 7.371 -32.346 1.00 97.12 89 ILE A C 1
ATOM 727 O O . ILE A 1 89 ? 15.842 8.168 -31.434 1.00 97.12 89 ILE A O 1
ATOM 731 N N . ILE A 1 90 ? 15.144 6.440 -32.686 1.00 96.31 90 ILE A N 1
ATOM 732 C CA . ILE A 1 90 ? 13.820 6.349 -32.047 1.00 96.31 90 ILE A CA 1
ATOM 733 C C . ILE A 1 90 ? 13.970 6.101 -30.543 1.00 96.31 90 ILE A C 1
ATOM 735 O O . ILE A 1 90 ? 13.260 6.700 -29.738 1.00 96.31 90 ILE A O 1
ATOM 739 N N . HIS A 1 91 ? 14.929 5.265 -30.140 1.00 95.06 91 HIS A N 1
ATOM 740 C CA . HIS A 1 91 ? 15.213 5.014 -28.730 1.00 95.06 91 HIS A CA 1
ATOM 741 C C . HIS A 1 91 ? 15.584 6.291 -27.967 1.00 95.06 91 HIS A C 1
ATOM 743 O O . HIS A 1 91 ? 15.154 6.493 -26.831 1.00 95.06 91 HIS A O 1
ATOM 749 N N . ARG A 1 92 ? 16.394 7.160 -28.580 1.00 95.56 92 ARG A N 1
ATOM 750 C CA . ARG A 1 92 ? 16.775 8.446 -27.991 1.00 95.56 92 ARG A CA 1
ATOM 751 C C . ARG A 1 92 ? 15.574 9.378 -27.869 1.00 95.56 92 ARG A C 1
ATOM 753 O O . ARG A 1 92 ? 15.322 9.863 -26.773 1.00 95.56 92 ARG A O 1
ATOM 760 N N . GLU A 1 93 ? 14.813 9.544 -28.946 1.00 96.94 93 GLU A N 1
ATOM 761 C CA . GLU A 1 93 ? 13.617 10.396 -28.958 1.00 96.94 93 GLU A CA 1
ATOM 762 C C . GLU A 1 93 ? 12.594 9.950 -27.902 1.00 96.94 93 GLU A C 1
ATOM 764 O O . GLU A 1 93 ? 12.036 10.770 -27.173 1.00 96.94 93 GLU A O 1
ATOM 769 N N . MET A 1 94 ? 12.394 8.637 -27.744 1.00 95.06 94 MET A N 1
ATOM 770 C CA . MET A 1 94 ? 11.529 8.081 -26.700 1.00 95.06 94 MET A CA 1
ATOM 771 C C . MET A 1 94 ? 12.050 8.388 -25.295 1.00 95.06 94 MET A C 1
ATOM 773 O O . MET A 1 94 ? 11.270 8.798 -24.440 1.00 95.06 94 MET A O 1
ATOM 777 N N . ASN A 1 95 ? 13.355 8.243 -25.048 1.00 94.25 95 ASN A N 1
ATOM 778 C CA . ASN A 1 95 ? 13.945 8.602 -23.755 1.00 94.25 95 ASN A CA 1
ATOM 779 C C . ASN A 1 95 ? 13.757 10.082 -23.423 1.00 94.25 95 ASN A C 1
ATOM 781 O O . ASN A 1 95 ? 13.385 10.413 -22.297 1.00 94.25 95 ASN A O 1
ATOM 785 N N . ASP A 1 96 ? 13.990 10.964 -24.392 1.00 96.12 96 ASP A N 1
ATOM 786 C CA . ASP A 1 96 ? 13.839 12.404 -24.195 1.00 96.12 96 ASP A CA 1
ATOM 787 C C . ASP A 1 96 ? 12.367 12.769 -23.963 1.00 96.12 96 ASP A C 1
ATOM 789 O O . ASP A 1 96 ? 12.055 13.589 -23.097 1.00 96.12 96 ASP A O 1
ATOM 793 N N . ARG A 1 97 ? 11.436 12.082 -24.638 1.00 95.19 97 ARG A N 1
ATOM 794 C CA . ARG A 1 97 ? 10.000 12.266 -24.411 1.00 95.19 97 ARG A CA 1
ATOM 795 C C . ARG A 1 97 ? 9.540 11.753 -23.050 1.00 95.19 97 ARG A C 1
ATOM 797 O O . ARG A 1 97 ? 8.744 12.424 -22.401 1.00 95.19 97 ARG A O 1
ATOM 804 N N . VAL A 1 98 ? 10.034 10.598 -22.605 1.00 91.88 98 VAL A N 1
ATOM 805 C CA . VAL A 1 98 ? 9.746 10.056 -21.267 1.00 91.88 98 VAL A CA 1
ATOM 806 C C . VAL A 1 98 ? 10.264 11.002 -20.188 1.00 91.88 98 VAL A C 1
ATOM 808 O O . VAL A 1 98 ? 9.523 11.314 -19.261 1.00 91.88 98 VAL A O 1
ATOM 811 N N . ARG A 1 99 ? 11.489 11.526 -20.331 1.00 92.06 99 ARG A N 1
ATOM 812 C CA . ARG A 1 99 ? 12.017 12.551 -19.417 1.00 92.06 99 ARG A CA 1
ATOM 813 C C . ARG A 1 99 ? 11.129 13.782 -19.385 1.00 92.06 99 ARG A C 1
ATOM 815 O O . ARG A 1 99 ? 10.714 14.188 -18.312 1.00 92.06 99 ARG A O 1
ATOM 822 N N . TRP A 1 100 ? 10.748 14.302 -20.550 1.00 95.44 100 TRP A N 1
ATOM 823 C CA . TRP A 1 100 ? 9.842 15.443 -20.633 1.00 95.44 100 TRP A CA 1
ATOM 824 C C . TRP A 1 100 ? 8.502 15.190 -19.916 1.00 95.44 100 TRP A C 1
ATOM 826 O O . TRP A 1 100 ? 8.005 16.074 -19.222 1.00 95.44 100 TRP A O 1
ATOM 836 N N . LEU A 1 101 ? 7.919 13.990 -20.029 1.00 91.62 101 LEU A N 1
ATOM 837 C CA . LEU A 1 101 ? 6.680 13.627 -19.321 1.00 91.62 101 LEU A CA 1
ATOM 838 C C . LEU A 1 101 ? 6.844 13.639 -17.795 1.00 91.62 101 LEU A C 1
ATOM 840 O O . LEU A 1 101 ? 5.926 14.053 -17.085 1.00 91.62 101 LEU A O 1
ATOM 844 N N . VAL A 1 102 ? 7.996 13.183 -17.301 1.00 88.06 102 VAL A N 1
ATOM 845 C CA . VAL A 1 102 ? 8.329 13.190 -15.871 1.00 88.06 102 VAL A CA 1
ATOM 846 C C . VAL A 1 102 ? 8.598 14.618 -15.393 1.00 88.06 102 VAL A C 1
ATOM 848 O O . VAL A 1 102 ? 7.980 15.058 -14.429 1.00 88.06 102 VAL A O 1
ATOM 851 N N . ASP A 1 103 ? 9.437 15.371 -16.106 1.00 90.94 103 ASP A N 1
ATOM 852 C CA . ASP A 1 103 ? 9.841 16.734 -15.739 1.00 90.94 103 ASP A CA 1
ATOM 853 C C . ASP A 1 103 ? 8.660 17.717 -15.744 1.00 90.94 103 ASP A C 1
ATOM 855 O O . ASP A 1 103 ? 8.623 18.666 -14.963 1.00 90.94 103 ASP A O 1
ATOM 859 N N . THR A 1 104 ? 7.667 17.487 -16.607 1.00 93.94 104 THR A N 1
ATOM 860 C CA . THR A 1 104 ? 6.430 18.284 -16.642 1.00 93.94 104 THR A CA 1
ATOM 861 C C . THR A 1 104 ? 5.397 17.861 -15.595 1.00 93.94 104 THR A C 1
ATOM 863 O O . THR A 1 104 ? 4.367 18.522 -15.463 1.00 93.94 104 THR A O 1
ATOM 866 N N . GLY A 1 105 ? 5.630 16.768 -14.861 1.00 88.56 105 GLY A N 1
ATOM 867 C CA . GLY A 1 105 ? 4.678 16.215 -13.894 1.00 88.56 105 GLY A CA 1
ATOM 868 C C . GLY A 1 105 ? 3.414 15.632 -14.535 1.00 88.56 105 GLY A C 1
ATOM 869 O O . GLY A 1 105 ? 2.426 15.384 -13.838 1.00 88.56 105 GLY A O 1
ATOM 870 N N . LEU A 1 106 ? 3.411 15.408 -15.856 1.00 89.06 106 LEU A N 1
ATOM 871 C CA . LEU A 1 106 ? 2.237 14.896 -16.565 1.00 89.06 106 LEU A CA 1
ATOM 872 C C . LEU A 1 106 ? 1.909 13.462 -16.138 1.00 89.06 106 LEU A C 1
ATOM 874 O O . LEU A 1 106 ? 0.739 13.091 -16.077 1.00 89.06 106 LEU A O 1
ATOM 878 N N . VAL A 1 107 ? 2.933 12.680 -15.784 1.00 85.06 107 VAL A N 1
ATOM 879 C CA . VAL A 1 107 ? 2.764 11.337 -15.212 1.00 85.06 107 VAL A CA 1
ATOM 880 C C . VAL A 1 107 ? 1.974 11.405 -13.903 1.00 85.06 107 VAL A C 1
ATOM 882 O O . VAL A 1 107 ? 0.970 10.713 -13.762 1.00 85.06 107 VAL A O 1
ATOM 885 N N . ASP A 1 108 ? 2.351 12.290 -12.979 1.00 81.88 108 ASP A N 1
ATOM 886 C CA . ASP A 1 108 ? 1.656 12.444 -11.694 1.00 81.88 108 ASP A CA 1
ATOM 887 C C . ASP A 1 108 ? 0.235 12.988 -11.860 1.00 81.88 108 ASP A C 1
ATOM 889 O O . ASP A 1 108 ? -0.660 12.678 -11.072 1.00 81.88 108 ASP A O 1
ATOM 893 N N . PHE A 1 109 ? 0.017 13.853 -12.854 1.00 84.69 109 PHE A N 1
ATOM 894 C CA . PHE A 1 109 ? -1.320 14.318 -13.208 1.00 84.69 109 PHE A CA 1
ATOM 895 C C . PHE A 1 109 ? -2.188 13.155 -13.694 1.00 84.69 109 PHE A C 1
ATOM 897 O O . PHE A 1 109 ? -3.272 12.940 -13.159 1.00 84.69 109 PHE A O 1
ATOM 904 N N . PHE A 1 110 ? -1.682 12.364 -14.642 1.00 83.88 110 PHE A N 1
ATOM 905 C CA . PHE A 1 110 ? -2.398 11.215 -15.184 1.00 83.88 110 PHE A CA 1
ATOM 906 C C . PHE A 1 110 ? -2.719 10.182 -14.100 1.00 83.88 110 PHE A C 1
ATOM 908 O O . PHE A 1 110 ? -3.860 9.749 -13.990 1.00 83.88 110 PHE A O 1
ATOM 915 N N . MET A 1 111 ? -1.748 9.844 -13.245 1.00 78.31 111 MET A N 1
ATOM 916 C CA . MET A 1 111 ? -1.953 8.895 -12.144 1.00 78.31 111 MET A CA 1
ATOM 917 C C . MET A 1 111 ? -3.031 9.366 -11.162 1.00 78.31 111 MET A C 1
ATOM 919 O O . MET A 1 111 ? -3.805 8.550 -10.663 1.00 78.31 111 MET A O 1
ATOM 923 N N . ARG A 1 112 ? -3.124 10.676 -10.903 1.00 78.19 112 ARG A N 1
ATOM 924 C CA . ARG A 1 112 ? -4.189 11.249 -10.067 1.00 78.19 112 ARG A CA 1
ATOM 925 C C . ARG A 1 112 ? -5.559 11.204 -10.737 1.00 78.19 112 ARG A C 1
ATOM 927 O O . ARG A 1 112 ? -6.533 10.972 -10.034 1.00 78.19 112 ARG A O 1
ATOM 934 N N . ASP A 1 113 ? -5.621 11.413 -12.048 1.00 80.94 113 ASP A N 1
ATOM 935 C CA . ASP A 1 113 ? -6.871 11.429 -12.819 1.00 80.94 113 ASP A CA 1
ATOM 936 C C . ASP A 1 113 ? -7.493 10.029 -12.963 1.00 80.94 113 ASP A C 1
ATOM 938 O O . ASP A 1 113 ? -8.705 9.861 -12.850 1.00 80.94 113 ASP A O 1
ATOM 942 N N . VAL A 1 114 ? -6.664 8.995 -13.146 1.00 78.94 114 VAL A N 1
ATOM 943 C CA . VAL A 1 114 ? -7.142 7.604 -13.288 1.00 78.94 114 VAL A CA 1
ATOM 944 C C . VAL A 1 114 ? -7.429 6.907 -11.957 1.00 78.94 114 VAL A C 1
ATOM 946 O O . VAL A 1 114 ? -8.137 5.890 -11.928 1.00 78.94 114 VAL A O 1
ATOM 949 N N . SER A 1 115 ? -6.878 7.426 -10.858 1.00 72.62 115 SER A N 1
ATOM 950 C CA . SER A 1 115 ? -7.105 6.881 -9.522 1.00 72.62 115 SER A CA 1
ATOM 951 C C . SER A 1 115 ? -8.468 7.333 -8.985 1.00 72.62 115 SER A C 1
ATOM 953 O O . SER A 1 115 ? -8.839 8.493 -9.162 1.00 72.62 115 SER A O 1
ATOM 955 N N . PRO A 1 116 ? -9.216 6.475 -8.268 1.00 65.69 116 PRO A N 1
ATOM 956 C CA . PRO A 1 116 ? -10.485 6.875 -7.670 1.00 65.69 116 PRO A CA 1
ATOM 957 C C . PRO A 1 116 ? -10.322 8.070 -6.716 1.00 65.69 116 PRO A C 1
ATOM 959 O O . PRO A 1 116 ? -9.233 8.321 -6.189 1.00 65.69 116 PRO A O 1
ATOM 962 N N . GLY A 1 117 ? -11.423 8.791 -6.479 1.00 64.31 117 GLY A N 1
ATOM 963 C CA . GLY A 1 117 ? -11.500 9.907 -5.529 1.00 64.31 117 GLY A CA 1
ATOM 964 C C . GLY A 1 117 ? -11.259 9.503 -4.060 1.00 64.31 117 GLY A C 1
ATOM 965 O O . GLY A 1 117 ? -11.080 8.324 -3.762 1.00 64.31 117 GLY A O 1
ATOM 966 N N . PRO A 1 118 ? -11.273 10.467 -3.121 1.00 60.75 118 PRO A N 1
ATOM 967 C CA . PRO A 1 118 ? -10.604 10.409 -1.811 1.00 60.75 118 PRO A CA 1
ATOM 968 C C . PRO A 1 118 ? -11.276 9.526 -0.741 1.00 60.75 118 PRO A C 1
ATOM 970 O O . PRO A 1 118 ? -11.179 9.821 0.446 1.00 60.75 118 PRO A O 1
ATOM 973 N N . ASN A 1 119 ? -11.962 8.446 -1.115 1.00 63.00 119 ASN A N 1
ATOM 974 C CA . ASN A 1 119 ? -12.450 7.483 -0.132 1.00 63.00 119 ASN A CA 1
ATOM 975 C C . ASN A 1 119 ? -11.241 6.743 0.461 1.00 63.00 119 ASN A C 1
ATOM 977 O O . ASN A 1 119 ? -10.720 5.806 -0.142 1.00 63.00 119 ASN A O 1
ATOM 981 N N . GLU A 1 120 ? -10.766 7.210 1.614 1.00 68.62 120 GLU A N 1
ATOM 982 C CA . GLU A 1 120 ? -9.627 6.641 2.331 1.00 68.62 120 GLU A CA 1
ATOM 983 C C . GLU A 1 120 ? -10.131 5.647 3.390 1.00 68.62 120 GLU A C 1
ATOM 985 O O . GLU A 1 120 ? -10.761 6.023 4.373 1.00 68.62 120 GLU A O 1
ATOM 990 N N . CYS A 1 121 ? -9.856 4.358 3.188 1.00 76.19 121 CYS A N 1
ATOM 991 C CA . CYS A 1 121 ? -10.059 3.272 4.167 1.00 76.19 121 CYS A CA 1
ATOM 992 C C . CYS A 1 121 ? -8.720 2.658 4.573 1.00 76.19 121 CYS A C 1
ATOM 994 O O . CYS A 1 121 ? -8.608 1.465 4.854 1.00 76.19 121 CYS A O 1
ATOM 996 N N . TRP A 1 122 ? -7.679 3.476 4.602 1.00 79.94 122 TRP A N 1
ATOM 997 C CA . TRP A 1 122 ? -6.375 3.091 5.103 1.00 79.94 122 TRP A CA 1
ATOM 998 C C . TRP A 1 122 ? -5.838 4.156 6.038 1.00 79.94 122 TRP A C 1
ATOM 1000 O O . TRP A 1 122 ? -6.198 5.327 5.943 1.00 79.94 122 TRP A O 1
ATOM 1010 N N . LEU A 1 123 ? -4.956 3.736 6.935 1.00 71.94 123 LEU A N 1
ATOM 1011 C CA . LEU A 1 123 ? -4.276 4.645 7.846 1.00 71.94 123 LEU A CA 1
ATOM 1012 C C . LEU A 1 123 ? -3.221 5.430 7.058 1.00 71.94 123 LEU A C 1
ATOM 1014 O O . LEU A 1 123 ? -2.344 4.828 6.429 1.00 71.94 123 LEU A O 1
ATOM 1018 N N . ARG A 1 124 ? -3.285 6.768 7.062 1.00 64.56 124 ARG A N 1
ATOM 1019 C CA . ARG A 1 124 ? -2.238 7.581 6.428 1.00 64.56 124 ARG A CA 1
ATOM 1020 C C . ARG A 1 124 ? -0.937 7.422 7.213 1.00 64.56 124 ARG A C 1
ATOM 1022 O O . ARG A 1 124 ? -0.932 7.458 8.439 1.00 64.56 124 ARG A O 1
ATOM 1029 N N . ARG A 1 125 ? 0.197 7.345 6.504 1.00 59.66 125 ARG A N 1
ATOM 1030 C CA . ARG A 1 125 ? 1.561 7.315 7.087 1.00 59.66 125 ARG A CA 1
ATOM 1031 C C . ARG A 1 125 ? 1.820 8.452 8.096 1.00 59.66 125 ARG A C 1
ATOM 1033 O O . ARG A 1 125 ? 2.657 8.302 8.977 1.00 59.66 125 ARG A O 1
ATOM 1040 N N . GLY A 1 126 ? 1.096 9.571 7.975 1.00 50.69 126 GLY A N 1
ATOM 1041 C CA . GLY A 1 126 ? 1.144 10.719 8.889 1.00 50.69 126 GLY A CA 1
ATOM 1042 C C . GLY A 1 126 ? 0.217 10.637 10.107 1.00 50.69 126 GLY A C 1
ATOM 1043 O O . GLY A 1 126 ? 0.461 11.340 11.079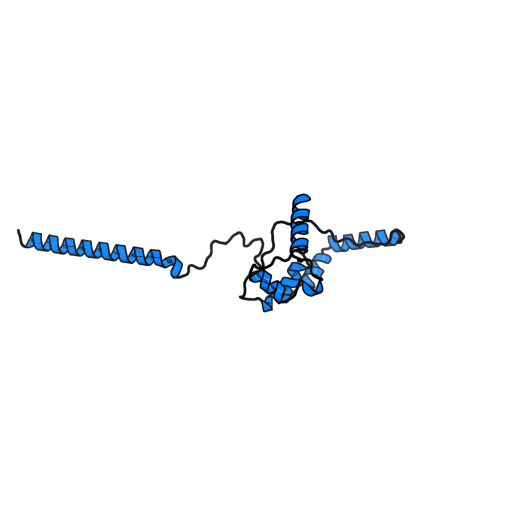 1.00 50.69 126 GLY A O 1
ATOM 1044 N N . ASP A 1 127 ? -0.772 9.740 10.132 1.00 52.56 127 ASP A N 1
ATOM 1045 C CA . ASP A 1 127 ? -1.667 9.555 11.291 1.00 52.56 127 ASP A CA 1
ATOM 1046 C C . ASP A 1 127 ? -0.969 8.855 12.471 1.00 52.56 127 ASP A C 1
ATOM 1048 O O . ASP A 1 127 ? -1.560 8.634 13.528 1.00 52.56 127 ASP A O 1
ATOM 1052 N N . LYS A 1 128 ? 0.331 8.557 12.337 1.00 49.00 128 LYS A N 1
ATOM 1053 C CA . LYS A 1 128 ? 1.192 8.212 13.473 1.00 49.00 128 LYS A CA 1
ATOM 1054 C C . LYS A 1 128 ? 1.353 9.373 14.463 1.00 49.00 128 LYS A C 1
ATOM 1056 O O . LYS A 1 128 ? 1.683 9.119 15.618 1.00 49.00 128 LYS A O 1
ATOM 1061 N N . SER A 1 129 ? 1.066 10.619 14.071 1.00 45.12 129 SER A N 1
ATOM 1062 C CA . SER A 1 129 ? 0.902 11.736 15.010 1.00 45.12 129 SER A CA 1
ATOM 1063 C C . SER A 1 129 ? -0.545 11.810 15.515 1.00 45.12 129 SER A C 1
ATOM 1065 O O . SER A 1 129 ? -1.267 12.745 15.177 1.00 45.12 129 SER A O 1
ATOM 1067 N N . GLY A 1 130 ? -1.005 10.816 16.279 1.00 44.09 130 GLY A N 1
ATOM 1068 C CA . GLY A 1 130 ? -2.362 10.899 16.828 1.00 44.09 130 GLY A CA 1
ATOM 1069 C C . GLY A 1 130 ? -3.047 9.623 17.294 1.00 44.09 130 GLY A C 1
ATOM 1070 O O . GLY A 1 130 ? -4.271 9.629 17.391 1.00 44.09 130 GLY A O 1
ATOM 1071 N N . ILE A 1 131 ? -2.325 8.573 17.699 1.00 47.28 131 ILE A N 1
ATOM 1072 C CA . ILE A 1 131 ? -2.894 7.619 18.676 1.00 47.28 131 ILE A CA 1
ATOM 1073 C C . ILE A 1 131 ? -2.945 8.299 20.063 1.00 47.28 131 ILE A C 1
ATOM 1075 O O . ILE A 1 131 ? -2.430 7.774 21.036 1.00 47.28 131 ILE A O 1
ATOM 1079 N N . ASP A 1 132 ? -3.529 9.495 20.140 1.00 49.16 132 ASP A N 1
ATOM 1080 C CA . ASP A 1 132 ? -3.756 10.253 21.379 1.00 49.16 132 ASP A CA 1
ATOM 1081 C C . ASP A 1 132 ? -5.115 10.972 21.348 1.00 49.16 132 ASP A C 1
ATOM 1083 O O . ASP A 1 132 ? -5.340 12.028 21.931 1.00 49.16 132 ASP A O 1
ATOM 1087 N N . GLY A 1 133 ? -6.065 10.353 20.652 1.00 49.00 133 GLY A N 1
ATOM 1088 C CA . GLY A 1 133 ? -7.474 10.704 20.693 1.00 49.00 133 GLY A CA 1
ATOM 1089 C C . GLY A 1 133 ? -8.330 9.452 20.632 1.00 49.00 133 GLY A C 1
ATOM 1090 O O . GLY A 1 133 ? -9.249 9.386 19.821 1.00 49.00 133 GLY A O 1
ATOM 1091 N N . ARG A 1 134 ? -8.037 8.424 21.446 1.00 51.94 134 ARG A N 1
ATOM 1092 C CA . ARG A 1 134 ? -9.096 7.450 21.748 1.00 51.94 134 ARG A CA 1
ATOM 1093 C C . ARG A 1 134 ? -10.259 8.265 22.310 1.00 51.94 134 ARG A C 1
ATOM 1095 O O . ARG A 1 134 ? -10.082 8.960 23.308 1.00 51.94 134 ARG A O 1
ATOM 1102 N N . MET A 1 135 ? -11.410 8.237 21.635 1.00 53.78 135 MET A N 1
ATOM 1103 C CA . MET A 1 135 ? -12.649 8.742 22.221 1.00 53.78 135 MET A CA 1
ATOM 1104 C C . MET A 1 135 ? -12.795 8.032 23.562 1.00 53.78 135 MET A C 1
ATOM 1106 O O . MET A 1 135 ? -12.883 6.806 23.580 1.00 53.78 135 MET A O 1
ATOM 1110 N N . LEU A 1 136 ? -12.731 8.786 24.663 1.00 61.12 136 LEU A N 1
ATOM 1111 C CA . LEU A 1 136 ? -12.940 8.217 25.987 1.00 61.12 136 LEU A CA 1
ATOM 1112 C C . LEU A 1 136 ? -14.335 7.606 26.003 1.00 61.12 136 LEU A C 1
ATOM 1114 O O . LEU A 1 136 ? -15.335 8.323 25.897 1.00 61.12 136 LEU A O 1
ATOM 1118 N N . HIS A 1 137 ? -14.391 6.286 26.119 1.00 72.81 137 HIS A N 1
ATOM 1119 C CA . HIS A 1 137 ? -15.642 5.609 26.377 1.00 72.81 137 HIS A CA 1
ATOM 1120 C C . HIS A 1 137 ? -15.948 5.695 27.870 1.00 72.81 137 HIS A C 1
ATOM 1122 O O . HIS A 1 137 ? -15.074 5.912 28.709 1.00 72.81 137 HIS A O 1
ATOM 1128 N N . PHE A 1 138 ? -17.224 5.551 28.215 1.00 75.50 138 PHE A N 1
ATOM 1129 C CA . PHE A 1 138 ? -17.670 5.624 29.606 1.00 75.50 138 PHE A CA 1
ATOM 1130 C C . PHE A 1 138 ? -16.967 4.577 30.493 1.00 75.50 138 PHE A C 1
ATOM 1132 O O . PHE A 1 138 ? -16.708 4.826 31.667 1.00 75.50 138 PHE A O 1
ATOM 1139 N N . GLU A 1 139 ? -16.599 3.444 29.893 1.00 84.06 139 GLU A N 1
ATOM 1140 C CA . GLU A 1 139 ? -15.823 2.350 30.486 1.00 84.06 139 GLU A CA 1
ATOM 1141 C C . GLU A 1 139 ? -14.421 2.802 30.933 1.00 84.06 139 GLU A C 1
ATOM 1143 O O . GLU A 1 139 ? -13.968 2.430 32.012 1.00 84.06 139 GLU A O 1
ATOM 1148 N N . ASP A 1 140 ? -13.764 3.691 30.178 1.00 80.38 140 ASP A N 1
ATOM 1149 C CA . ASP A 1 140 ? -12.438 4.219 30.534 1.00 80.38 140 ASP A CA 1
ATOM 1150 C C . ASP A 1 140 ? -12.493 5.151 31.765 1.00 80.38 140 ASP A C 1
ATOM 1152 O O . ASP A 1 140 ? -11.494 5.347 32.461 1.00 80.38 140 ASP A O 1
ATOM 1156 N N . LEU A 1 141 ? -13.669 5.719 32.061 1.00 89.19 141 LEU A N 1
ATOM 1157 C CA . LEU A 1 141 ? -13.914 6.631 33.186 1.00 89.19 141 LEU A CA 1
ATOM 1158 C C . LEU A 1 141 ? -14.492 5.935 34.426 1.00 89.19 141 LEU A C 1
ATOM 1160 O O . LEU A 1 141 ? -14.639 6.578 35.468 1.00 89.19 141 LEU A O 1
ATOM 1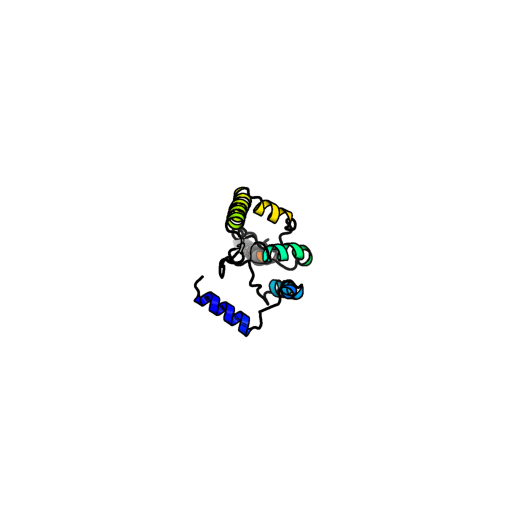164 N N . GLU A 1 142 ? -14.797 4.637 34.358 1.00 91.19 142 GLU A N 1
ATOM 1165 C CA . GLU A 1 142 ? -15.434 3.885 35.447 1.00 91.19 142 GLU A CA 1
ATOM 1166 C C . GLU A 1 142 ? -14.651 4.007 36.763 1.00 91.19 142 GLU A C 1
ATOM 1168 O O . GLU A 1 142 ? -15.211 4.303 37.820 1.00 91.19 142 GLU A O 1
ATOM 1173 N N . SER A 1 143 ? -13.326 3.881 36.681 1.00 89.38 143 SER A N 1
ATOM 1174 C CA . SER A 1 143 ? -12.424 4.004 37.830 1.00 89.38 143 SER A CA 1
ATOM 1175 C C . SER A 1 143 ? -12.529 5.359 38.545 1.00 89.38 143 SER A C 1
ATOM 1177 O O . SER A 1 143 ? -12.463 5.416 39.776 1.00 89.38 143 SER A O 1
ATOM 1179 N N . VAL A 1 144 ? -12.760 6.445 37.802 1.00 92.75 144 VAL A N 1
ATOM 1180 C CA . VAL A 1 144 ? -12.922 7.799 38.351 1.00 92.75 144 VAL A CA 1
ATOM 1181 C C . VAL A 1 144 ? -14.233 7.905 39.130 1.00 92.75 144 VAL A C 1
ATOM 1183 O O . VAL A 1 144 ? -14.254 8.462 40.229 1.00 92.75 144 VAL A O 1
ATOM 1186 N N . PHE A 1 145 ? -15.317 7.322 38.613 1.00 93.81 145 PHE A N 1
ATOM 1187 C CA . PHE A 1 145 ? -16.610 7.298 39.300 1.00 93.81 145 PHE A CA 1
ATOM 1188 C C . PHE A 1 145 ? -16.579 6.434 40.569 1.00 93.81 145 PHE A C 1
ATOM 1190 O O . PHE A 1 145 ? -17.119 6.833 41.607 1.00 93.81 145 PHE A O 1
ATOM 1197 N N . VAL A 1 146 ? -15.897 5.287 40.530 1.00 95.31 146 VAL A N 1
ATOM 1198 C CA . VAL A 1 146 ? -15.715 4.423 41.707 1.00 95.31 146 VAL A CA 1
ATOM 1199 C C . VAL A 1 146 ? -14.898 5.137 42.787 1.00 95.31 146 VAL A C 1
ATOM 1201 O O . VAL A 1 146 ? -15.288 5.157 43.954 1.00 95.31 146 VAL A O 1
ATOM 1204 N N . LEU A 1 147 ? -13.801 5.796 42.411 1.00 96.19 147 LEU A N 1
ATOM 1205 C CA . LEU A 1 147 ? -12.995 6.561 43.362 1.00 96.19 147 LEU A CA 1
ATOM 1206 C C . LEU A 1 147 ? -13.788 7.726 43.974 1.00 96.19 147 LEU A C 1
ATOM 1208 O O . LEU A 1 147 ? -13.748 7.933 45.187 1.00 96.19 147 LEU A O 1
ATOM 1212 N N . TYR A 1 148 ? -14.540 8.463 43.153 1.00 96.56 148 TYR A N 1
ATOM 1213 C CA . TYR A 1 148 ? -15.368 9.576 43.613 1.00 96.56 148 TYR A CA 1
ATOM 1214 C C . TYR A 1 148 ? -16.431 9.127 44.625 1.00 96.56 148 TYR A C 1
ATOM 1216 O O . TYR A 1 148 ? -16.591 9.744 45.678 1.00 96.56 148 TYR A O 1
ATOM 1224 N N . THR A 1 149 ? -17.126 8.023 44.344 1.00 96.25 149 THR A N 1
ATOM 1225 C CA . THR A 1 149 ? -18.155 7.476 45.243 1.00 96.25 149 THR A CA 1
ATOM 1226 C C . THR A 1 149 ? -17.574 6.967 46.563 1.00 96.25 149 THR A C 1
ATOM 1228 O O . THR A 1 149 ? -18.156 7.235 47.614 1.00 96.25 149 THR A O 1
ATOM 1231 N N . LEU A 1 150 ? -16.403 6.324 46.546 1.00 97.25 150 LEU A N 1
ATOM 1232 C CA . LEU A 1 150 ? -15.687 5.927 47.765 1.00 97.25 150 LEU A CA 1
ATOM 1233 C C . LEU A 1 150 ? -15.309 7.131 48.633 1.00 97.25 150 LEU A C 1
ATOM 1235 O O . LEU A 1 150 ? -15.554 7.130 49.839 1.00 97.25 150 LEU A O 1
ATOM 1239 N N . LEU A 1 151 ? -14.752 8.185 48.032 1.00 96.88 151 LEU A N 1
ATOM 1240 C CA . LEU A 1 151 ? -14.395 9.406 48.760 1.00 96.88 151 LEU A CA 1
ATOM 1241 C C . LEU A 1 151 ? -15.622 10.071 49.393 1.00 96.88 151 LEU A C 1
ATOM 1243 O O . LEU A 1 151 ? -15.555 10.539 50.530 1.00 96.88 151 LEU A O 1
ATOM 1247 N N . LEU A 1 152 ? -16.754 10.062 48.689 1.00 96.94 152 LEU A N 1
ATOM 1248 C CA . LEU A 1 152 ? -18.008 10.618 49.187 1.00 96.94 152 LEU A CA 1
ATOM 1249 C C . LEU A 1 152 ? -18.542 9.827 50.393 1.00 96.94 152 LEU A C 1
ATOM 1251 O O . LEU A 1 152 ? -18.998 10.423 51.370 1.00 96.94 152 LEU A O 1
ATOM 1255 N N . GLN A 1 153 ? -18.420 8.496 50.368 1.00 96.69 153 GLN A N 1
ATOM 1256 C CA . GLN A 1 153 ? -18.765 7.635 51.503 1.00 96.69 153 GLN A CA 1
ATOM 1257 C C . GLN A 1 153 ? -17.867 7.896 52.718 1.00 96.69 153 GLN A C 1
ATOM 1259 O O . GLN A 1 153 ? -18.376 8.012 53.834 1.00 96.69 153 GLN A O 1
ATOM 1264 N N . PHE A 1 154 ? -16.553 8.040 52.521 1.00 96.88 154 PHE A N 1
ATOM 1265 C CA . PHE A 1 154 ? -15.630 8.352 53.616 1.00 96.88 154 PHE A CA 1
ATOM 1266 C C . PHE A 1 154 ? -15.912 9.719 54.243 1.00 96.88 154 PHE A C 1
ATOM 1268 O O . PHE A 1 154 ? -15.955 9.827 55.468 1.00 96.88 154 PHE A O 1
ATOM 1275 N N . ALA A 1 155 ? -16.155 10.746 53.426 1.00 96.38 155 ALA A N 1
ATOM 1276 C CA . ALA A 1 155 ? -16.500 12.077 53.917 1.00 96.38 155 ALA A CA 1
ATOM 1277 C C . ALA A 1 155 ? -17.807 12.059 54.727 1.00 96.38 155 ALA A C 1
ATOM 1279 O O . ALA A 1 15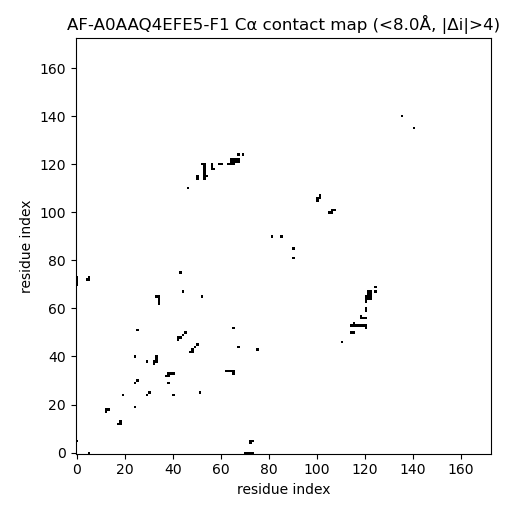5 ? -17.881 12.641 55.809 1.00 96.38 155 ALA A O 1
ATOM 1280 N N . PHE A 1 156 ? -18.821 11.339 54.240 1.00 96.56 156 PHE A N 1
ATOM 1281 C CA . PHE A 1 156 ? -20.092 11.192 54.944 1.00 96.56 156 PHE A CA 1
ATOM 1282 C C . PHE A 1 156 ? -19.936 10.448 56.279 1.00 96.56 156 PHE A C 1
ATOM 1284 O O . PHE A 1 156 ? -20.480 10.880 57.294 1.00 96.56 156 PHE A O 1
ATOM 1291 N N . ALA A 1 157 ? -19.151 9.367 56.311 1.00 96.12 157 ALA A N 1
ATOM 1292 C CA . ALA A 1 157 ? -18.867 8.630 57.540 1.00 96.12 157 ALA A CA 1
ATOM 1293 C C . ALA A 1 157 ? -18.117 9.491 58.571 1.00 96.12 157 ALA A C 1
ATOM 1295 O O . ALA A 1 157 ? -18.480 9.491 59.746 1.00 96.12 157 ALA A O 1
ATOM 1296 N N . ALA A 1 158 ? -17.114 10.260 58.135 1.00 94.94 158 ALA A N 1
ATOM 1297 C CA . ALA A 1 158 ? -16.384 11.185 58.998 1.00 94.94 158 ALA A CA 1
ATOM 1298 C C . ALA A 1 158 ? -17.310 12.261 59.588 1.00 94.94 158 ALA A C 1
ATOM 1300 O O . ALA A 1 158 ? -17.287 12.494 60.794 1.00 94.94 158 ALA A O 1
ATOM 1301 N N . PHE A 1 159 ? -18.189 12.842 58.766 1.00 95.12 159 PHE A N 1
ATOM 1302 C CA . PHE A 1 159 ? -19.172 13.826 59.218 1.00 95.12 159 PHE A CA 1
ATOM 1303 C C . PHE A 1 159 ? -20.140 13.247 60.262 1.00 95.12 159 PHE A C 1
ATOM 1305 O O . PHE A 1 159 ? -20.394 13.870 61.291 1.00 95.12 159 PHE A O 1
ATOM 1312 N N . LEU A 1 160 ? -20.649 12.029 60.047 1.00 94.31 160 LEU A N 1
ATOM 1313 C CA . LEU A 1 160 ? -21.510 11.360 61.027 1.00 94.31 160 LEU A CA 1
ATOM 1314 C C . LEU A 1 160 ? -20.784 11.089 62.349 1.00 94.31 160 LEU A C 1
ATOM 1316 O O . LEU A 1 160 ? -21.368 11.285 63.416 1.00 94.31 160 LEU A O 1
ATOM 1320 N N . LEU A 1 161 ? -19.521 10.661 62.293 1.00 94.31 161 LEU A N 1
ATOM 1321 C CA . LEU A 1 161 ? -18.701 10.440 63.484 1.00 94.31 161 LEU A CA 1
ATOM 1322 C C . LEU A 1 161 ? -18.454 11.741 64.252 1.00 94.31 161 LEU A C 1
ATOM 1324 O O . LEU A 1 161 ? -18.568 11.744 65.477 1.00 94.31 161 LEU A O 1
ATOM 1328 N N . GLU A 1 162 ? -18.187 12.850 63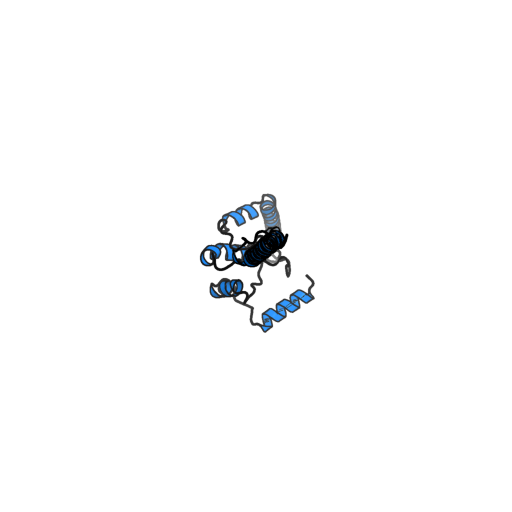.561 1.00 93.81 162 GLU A N 1
ATOM 1329 C CA . GLU A 1 162 ? -18.071 14.167 64.194 1.00 93.81 162 GLU A CA 1
ATOM 1330 C C . GLU A 1 162 ? -19.388 14.616 64.828 1.00 93.81 162 GLU A C 1
ATOM 1332 O O . GLU A 1 162 ? -19.386 15.080 65.967 1.00 93.81 162 GLU A O 1
ATOM 1337 N N . CYS A 1 163 ? -20.526 14.441 64.150 1.00 89.88 163 CYS A N 1
ATOM 1338 C CA . CYS A 1 163 ? -21.832 14.769 64.722 1.00 89.88 163 CYS A CA 1
ATOM 1339 C C . CYS A 1 163 ? -22.139 13.937 65.974 1.00 89.88 163 CYS A C 1
ATOM 1341 O O . CYS A 1 163 ? -22.611 14.489 66.968 1.00 89.88 163 CYS A O 1
ATOM 1343 N N . LEU A 1 164 ? -21.853 12.632 65.953 1.00 89.88 164 LEU A N 1
ATOM 1344 C CA . LEU A 1 164 ? -22.030 11.756 67.112 1.00 89.88 164 LEU A CA 1
ATOM 1345 C C . LEU A 1 164 ? -21.079 12.133 68.252 1.00 89.88 164 LEU A C 1
ATOM 1347 O O . LEU A 1 164 ? -21.515 12.210 69.399 1.00 89.88 164 LEU A O 1
ATOM 1351 N N . GLY A 1 165 ? -19.814 12.424 67.945 1.00 87.44 165 GLY A N 1
ATOM 1352 C CA . GLY A 1 165 ? -18.828 12.885 68.921 1.00 87.44 165 GLY A CA 1
ATOM 1353 C C . GLY A 1 165 ? -19.216 14.223 69.555 1.00 87.44 165 GLY A C 1
ATOM 1354 O O . GLY A 1 165 ? -19.176 14.363 70.775 1.00 87.44 165 GLY A O 1
ATOM 1355 N N . ALA A 1 166 ? -19.670 15.186 68.752 1.00 82.31 166 ALA A N 1
ATOM 1356 C CA . ALA A 1 166 ? -20.134 16.487 69.225 1.00 82.31 166 ALA A CA 1
ATOM 1357 C C . ALA A 1 166 ? -21.435 16.389 70.041 1.00 82.31 166 ALA A C 1
ATOM 1359 O O . ALA A 1 166 ? -21.604 17.124 71.015 1.00 82.31 166 ALA A O 1
ATOM 1360 N N . ALA A 1 167 ? -22.347 15.482 69.677 1.00 78.38 167 ALA A N 1
ATOM 1361 C CA . ALA A 1 167 ? -23.557 15.210 70.449 1.00 78.38 167 ALA A CA 1
ATOM 1362 C C . ALA A 1 167 ? -23.227 14.563 71.804 1.00 78.38 167 ALA A C 1
ATOM 1364 O O . ALA A 1 167 ? -23.724 15.018 72.830 1.00 78.38 167 ALA A O 1
ATOM 1365 N N . PHE A 1 168 ? -22.327 13.573 71.832 1.00 76.50 168 PHE A N 1
ATOM 1366 C CA . PHE A 1 168 ? -21.852 12.965 73.078 1.00 76.50 168 PHE A CA 1
ATOM 1367 C C . PHE A 1 168 ? -21.126 13.973 73.975 1.00 76.50 168 PHE A C 1
ATOM 1369 O O . PHE A 1 168 ? -21.394 14.030 75.172 1.00 76.50 168 PHE A O 1
ATOM 1376 N N . ALA A 1 169 ? -20.265 14.818 73.403 1.00 74.06 169 ALA A N 1
ATOM 1377 C CA . ALA A 1 169 ? -19.555 15.856 74.146 1.00 74.06 169 ALA A CA 1
ATOM 1378 C C . ALA A 1 169 ? -20.502 16.909 74.750 1.00 74.06 169 ALA A C 1
ATOM 1380 O O . ALA A 1 169 ? -20.241 17.404 75.841 1.00 74.06 169 ALA A O 1
ATOM 1381 N N . LYS A 1 170 ? -21.620 17.226 74.079 1.00 72.94 170 LYS A N 1
ATOM 1382 C CA . LYS A 1 170 ? -22.666 18.118 74.613 1.00 72.94 170 LYS A CA 1
ATOM 1383 C C . LYS A 1 170 ? -23.584 17.458 75.646 1.00 72.94 170 LYS A C 1
ATOM 1385 O O . LYS A 1 170 ? -24.203 18.176 76.418 1.00 72.94 170 LYS A O 1
ATOM 1390 N N . CYS A 1 171 ? -23.709 16.130 75.651 1.00 57.47 171 CYS A N 1
ATOM 1391 C CA . CYS A 1 171 ? -24.530 15.397 76.622 1.00 57.47 171 CYS A CA 1
ATOM 1392 C C . CYS A 1 171 ? -23.762 14.958 77.883 1.00 57.47 171 CYS A C 1
ATOM 1394 O O . CYS A 1 171 ? -24.400 14.613 78.874 1.00 57.47 171 CYS A O 1
ATOM 1396 N N . CYS A 1 172 ? -22.424 14.958 77.856 1.00 53.38 172 CYS A N 1
ATOM 1397 C CA . CYS A 1 172 ? -21.562 14.585 78.987 1.00 53.38 172 CYS A CA 1
ATOM 1398 C C . CYS A 1 172 ? -20.786 15.762 79.620 1.00 53.38 172 CYS A C 1
ATOM 1400 O O . CYS A 1 172 ? -19.892 15.510 80.429 1.00 53.38 172 CYS A O 1
ATOM 1402 N N . GLY A 1 173 ? -21.104 17.012 79.267 1.00 47.53 173 GLY A N 1
ATOM 1403 C CA . GLY A 1 173 ? -20.614 18.230 79.933 1.00 47.53 173 GLY A CA 1
ATOM 1404 C C . GLY A 1 173 ? -21.739 18.946 80.661 1.00 47.53 173 GLY A C 1
ATOM 1405 O O . GLY A 1 173 ? -21.457 19.518 81.735 1.00 47.53 173 GLY A O 1
#

Mean predicted aligned error: 12.52 Å